Protein AF-A0A6P0DT50-F1 (afdb_monomer_lite)

Radius of gyration: 14.91 Å; chains: 1; bounding box: 45×30×37 Å

InterPro domains:
  IPR012893 HipA-like, C-terminal [PF07804] (2-38)

Sequence (128 aa):
DTLKELYGRICFNVLCGNTDDHARNHAAFWDGRMLTLTASTLATLLAGAPDYHLKEAEAATLIENQVTMIAASWPAVCAEAELSTVDRKLFAGRQFLNSYAFEGLEGQKALQDAFRAARDALIASGGA

Structure (mmCIF, N/CA/C/O backbone):
data_AF-A0A6P0DT50-F1
#
_entry.id   AF-A0A6P0DT50-F1
#
loop_
_atom_site.group_PDB
_atom_site.id
_atom_site.type_symbol
_atom_site.label_atom_id
_atom_site.label_alt_id
_atom_site.label_comp_id
_atom_site.label_asym_id
_atom_site.label_entity_id
_atom_site.label_seq_id
_atom_site.pdbx_PDB_ins_code
_atom_site.Cartn_x
_atom_site.Cartn_y
_atom_site.Cartn_z
_atom_site.occupancy
_atom_site.B_iso_or_equiv
_atom_site.auth_seq_id
_atom_site.auth_comp_id
_atom_site.auth_asym_id
_atom_site.auth_atom_id
_atom_site.pdbx_PDB_model_num
ATOM 1 N N . ASP A 1 1 ? -17.150 -15.615 -2.688 1.00 55.72 1 ASP A N 1
ATOM 2 C CA . ASP A 1 1 ? -16.325 -14.392 -2.682 1.00 55.72 1 ASP A CA 1
ATOM 3 C C . ASP A 1 1 ? -16.748 -13.511 -1.519 1.00 55.72 1 ASP A C 1
ATOM 5 O O . ASP A 1 1 ? -17.938 -13.276 -1.349 1.00 55.72 1 ASP A O 1
ATOM 9 N N . THR A 1 2 ? -15.826 -13.201 -0.603 1.00 85.00 2 THR A N 1
ATOM 10 C CA . THR A 1 2 ? -16.144 -12.788 0.790 1.00 85.00 2 THR A CA 1
ATOM 11 C C . THR A 1 2 ? -15.898 -11.294 1.049 1.00 85.00 2 THR A C 1
ATOM 13 O O . THR A 1 2 ? -15.149 -10.658 0.316 1.00 85.00 2 THR A O 1
ATOM 16 N N . LEU A 1 3 ? -16.460 -10.724 2.129 1.00 85.25 3 LEU A N 1
ATOM 17 C CA . LEU A 1 3 ? -16.185 -9.337 2.568 1.00 85.25 3 LEU A CA 1
ATOM 18 C C . LEU A 1 3 ? -14.680 -9.047 2.717 1.00 85.25 3 LEU A C 1
ATOM 20 O O . LEU A 1 3 ? -14.214 -7.974 2.351 1.00 85.25 3 LEU A O 1
ATOM 24 N N . LYS A 1 4 ? -13.899 -10.030 3.175 1.00 86.81 4 LYS A N 1
ATOM 25 C CA . LYS A 1 4 ? -12.436 -9.938 3.271 1.00 86.81 4 LYS A CA 1
ATOM 26 C C . LYS A 1 4 ? -11.761 -9.752 1.908 1.00 86.81 4 LYS A C 1
ATOM 28 O O . LYS A 1 4 ? -10.776 -9.031 1.796 1.00 86.81 4 LYS A O 1
ATOM 33 N N . GLU A 1 5 ? -12.288 -10.392 0.870 1.00 84.12 5 GLU A N 1
ATOM 34 C CA . GLU A 1 5 ? -11.793 -10.239 -0.499 1.00 84.12 5 GLU A CA 1
ATOM 35 C C . GLU A 1 5 ? -12.125 -8.851 -1.056 1.00 84.12 5 GLU A C 1
ATOM 37 O O . GLU A 1 5 ? -11.263 -8.199 -1.643 1.00 84.12 5 GLU A O 1
ATOM 42 N N . LEU A 1 6 ? -13.344 -8.361 -0.801 1.00 84.94 6 LEU A N 1
ATOM 43 C CA . LEU A 1 6 ? -13.733 -6.991 -1.133 1.00 84.94 6 LEU A CA 1
ATOM 44 C C . LEU A 1 6 ? -12.828 -5.967 -0.427 1.00 84.94 6 LEU A C 1
ATOM 46 O O . LEU A 1 6 ? -12.319 -5.060 -1.083 1.00 84.94 6 LEU A O 1
ATOM 50 N N . TYR A 1 7 ? -12.546 -6.160 0.865 1.00 88.69 7 TYR A N 1
ATOM 51 C CA . TYR A 1 7 ? -11.600 -5.335 1.623 1.00 88.69 7 TYR A CA 1
ATOM 52 C C . TYR A 1 7 ? -10.204 -5.332 0.984 1.00 88.69 7 TYR A C 1
ATOM 54 O O . TYR A 1 7 ? -9.602 -4.277 0.790 1.00 88.69 7 TYR A O 1
ATOM 62 N N . GLY A 1 8 ? -9.708 -6.508 0.582 1.00 87.38 8 GLY A N 1
ATOM 63 C CA . GLY A 1 8 ? -8.425 -6.647 -0.109 1.00 87.38 8 GLY A CA 1
ATOM 64 C C . GLY A 1 8 ? -8.363 -5.892 -1.441 1.00 87.38 8 GLY A C 1
ATOM 65 O O . GLY A 1 8 ? -7.346 -5.263 -1.738 1.00 87.38 8 GLY A O 1
ATOM 66 N N . ARG A 1 9 ? -9.455 -5.893 -2.217 1.00 86.62 9 ARG A N 1
ATOM 67 C CA . ARG A 1 9 ? -9.568 -5.144 -3.483 1.00 86.62 9 ARG A CA 1
ATOM 68 C C . ARG A 1 9 ? -9.590 -3.630 -3.252 1.00 86.62 9 ARG A C 1
ATOM 70 O O . ARG A 1 9 ? -8.934 -2.895 -3.984 1.00 86.62 9 ARG A O 1
ATOM 77 N N . ILE A 1 10 ? -10.286 -3.162 -2.214 1.00 86.69 10 ILE A N 1
ATOM 78 C CA . ILE A 1 10 ? -10.284 -1.740 -1.835 1.00 86.69 10 ILE A CA 1
ATOM 79 C C . ILE A 1 10 ? -8.882 -1.314 -1.387 1.00 86.69 10 ILE A C 1
ATOM 81 O O . ILE A 1 10 ? -8.385 -0.288 -1.846 1.00 86.69 10 ILE A O 1
ATOM 85 N N . CYS A 1 11 ? -8.209 -2.134 -0.574 1.00 89.44 11 CYS A N 1
ATOM 86 C CA . CYS A 1 11 ? -6.812 -1.919 -0.193 1.00 89.44 11 CYS A CA 1
ATOM 87 C C . CYS A 1 11 ? -5.904 -1.776 -1.418 1.00 89.44 11 CYS A C 1
ATOM 89 O O . CYS A 1 11 ? -5.156 -0.807 -1.523 1.00 89.44 11 CYS A O 1
ATOM 91 N N . PHE A 1 12 ? -6.018 -2.692 -2.381 1.00 88.44 12 PHE A N 1
ATOM 92 C CA . PHE A 1 12 ? -5.248 -2.626 -3.620 1.00 88.44 12 PHE A CA 1
ATOM 93 C C . PHE A 1 12 ? -5.504 -1.328 -4.400 1.00 88.44 12 PHE A C 1
ATOM 95 O O . PHE A 1 12 ? -4.550 -0.691 -4.838 1.00 88.44 12 PHE A O 1
ATOM 102 N N . ASN A 1 13 ? -6.762 -0.891 -4.523 1.00 85.31 13 ASN A N 1
ATOM 103 C CA . ASN A 1 13 ? -7.113 0.352 -5.219 1.00 85.31 13 ASN A CA 1
ATOM 104 C C . ASN A 1 13 ? -6.494 1.597 -4.565 1.00 85.31 13 ASN A C 1
ATOM 106 O O . ASN A 1 13 ? -5.983 2.463 -5.276 1.00 85.31 13 ASN A O 1
ATOM 110 N N . VAL A 1 14 ? -6.499 1.665 -3.227 1.00 85.88 14 VAL A N 1
ATOM 111 C CA . VAL A 1 14 ? -5.817 2.726 -2.461 1.00 85.88 14 VAL A CA 1
ATOM 112 C C . VAL A 1 14 ? -4.312 2.712 -2.761 1.00 85.88 14 VAL A C 1
ATOM 114 O O . VAL A 1 14 ? -3.713 3.751 -3.035 1.00 85.88 14 VAL A O 1
ATOM 117 N N . LEU A 1 15 ? -3.695 1.525 -2.761 1.00 88.31 15 LEU A N 1
ATOM 118 C CA . LEU A 1 15 ? -2.253 1.348 -2.963 1.00 88.31 15 LEU A CA 1
ATOM 119 C C . LEU A 1 15 ? -1.791 1.579 -4.405 1.00 88.31 15 LEU A C 1
ATOM 121 O O . LEU A 1 15 ? -0.648 1.982 -4.612 1.00 88.31 15 LEU A O 1
ATOM 125 N N . CYS A 1 16 ? -2.652 1.353 -5.394 1.00 86.06 16 CYS A N 1
ATOM 126 C CA . CYS A 1 16 ? -2.357 1.611 -6.804 1.00 86.06 16 CYS A CA 1
ATOM 127 C C . CYS A 1 16 ? -2.630 3.054 -7.214 1.00 86.06 16 CYS A C 1
ATOM 129 O O . CYS A 1 16 ? -2.563 3.349 -8.408 1.00 86.06 16 CYS A O 1
ATOM 131 N N . GLY A 1 17 ? -2.966 3.926 -6.253 1.00 71.44 17 GLY A N 1
ATOM 132 C CA . GLY A 1 17 ? -3.208 5.337 -6.509 1.00 71.44 17 GLY A CA 1
ATOM 133 C C . GLY A 1 17 ? -4.204 5.517 -7.644 1.00 71.44 17 GLY A C 1
ATOM 134 O O . GLY A 1 17 ? -3.946 6.318 -8.535 1.00 71.44 17 GLY A O 1
ATOM 135 N N . ASN A 1 18 ? -5.272 4.709 -7.681 1.00 60.62 18 ASN A N 1
ATOM 136 C CA . ASN A 1 18 ? -6.283 4.815 -8.725 1.00 60.62 18 ASN A CA 1
ATOM 137 C C . ASN A 1 18 ? -7.008 6.161 -8.564 1.00 60.62 18 ASN A C 1
ATOM 139 O O . ASN A 1 18 ? -7.993 6.275 -7.838 1.00 60.62 18 ASN A O 1
ATOM 143 N N . THR A 1 19 ? -6.436 7.194 -9.177 1.00 49.03 19 THR A N 1
ATOM 144 C CA . THR A 1 19 ? -6.821 8.602 -9.105 1.00 49.03 19 THR A CA 1
ATOM 145 C C . THR A 1 19 ? -7.710 8.959 -10.287 1.00 49.03 19 THR A C 1
ATOM 147 O O . THR A 1 19 ? -7.450 9.972 -10.930 1.00 49.03 19 THR A O 1
ATOM 150 N N . ASP A 1 20 ? -8.693 8.115 -10.629 1.00 49.75 20 ASP A N 1
ATOM 151 C CA . ASP A 1 20 ? -9.650 8.440 -11.693 1.00 49.75 20 ASP A CA 1
ATOM 152 C C . ASP A 1 20 ? -10.212 9.848 -11.426 1.00 49.75 20 ASP A C 1
ATOM 154 O O . ASP A 1 20 ? -10.750 10.146 -10.353 1.00 49.75 20 ASP A O 1
ATOM 158 N N . ASP A 1 21 ? -9.874 10.765 -12.327 1.00 37.03 21 ASP A N 1
ATOM 159 C C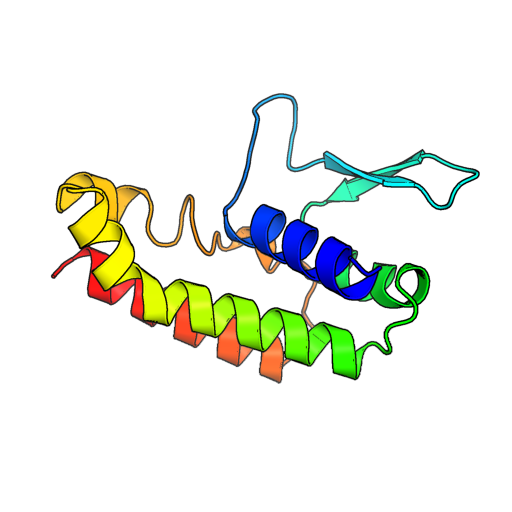A . ASP A 1 21 ? -9.589 12.151 -11.975 1.00 37.03 21 ASP A CA 1
ATOM 160 C C . ASP A 1 21 ? -10.863 12.984 -11.981 1.00 37.03 21 ASP A C 1
ATOM 162 O O . ASP A 1 21 ? -11.109 13.725 -12.924 1.00 37.03 21 ASP A O 1
ATOM 166 N N . HIS A 1 22 ? -11.663 12.906 -10.914 1.00 37.72 22 HIS A N 1
ATOM 167 C CA . HIS A 1 22 ? -12.631 13.945 -10.551 1.00 37.72 22 HIS A CA 1
ATOM 168 C C . HIS A 1 22 ? -12.619 14.179 -9.029 1.00 37.72 22 HIS A C 1
ATOM 170 O O . HIS A 1 22 ? -13.422 13.635 -8.279 1.00 37.72 22 HIS A O 1
ATOM 176 N N . ALA A 1 23 ? -11.702 15.062 -8.610 1.00 30.80 23 ALA A N 1
ATOM 177 C CA . ALA A 1 23 ? -11.490 15.599 -7.261 1.00 30.80 23 ALA A CA 1
ATOM 178 C C . ALA A 1 23 ? -10.886 14.617 -6.227 1.00 30.80 23 ALA A C 1
ATOM 180 O O . ALA A 1 23 ? -11.491 13.636 -5.816 1.00 30.80 23 ALA A O 1
ATOM 181 N N . ARG A 1 24 ? -9.659 14.942 -5.785 1.00 46.34 24 ARG A N 1
ATOM 182 C CA . ARG A 1 24 ? -8.960 14.513 -4.550 1.00 46.34 24 ARG A CA 1
ATOM 183 C C . ARG A 1 24 ? -9.462 13.220 -3.897 1.00 46.34 24 ARG A C 1
ATOM 185 O O . ARG A 1 24 ? -10.242 13.321 -2.966 1.00 46.34 24 ARG A O 1
ATOM 192 N N . ASN A 1 25 ? -8.946 12.049 -4.281 1.00 49.66 25 ASN A N 1
ATOM 193 C CA . ASN A 1 25 ? -9.009 10.813 -3.477 1.00 49.66 25 ASN A CA 1
ATOM 194 C C . ASN A 1 25 ? -10.310 10.625 -2.667 1.00 49.66 25 ASN A C 1
ATOM 196 O O . ASN A 1 25 ? -10.255 10.242 -1.502 1.00 49.66 25 ASN A O 1
ATOM 200 N N . HIS A 1 26 ? -11.474 10.933 -3.244 1.00 50.94 26 HIS A N 1
ATOM 201 C CA . HIS A 1 26 ? -12.735 10.837 -2.528 1.00 50.94 26 HIS A CA 1
ATOM 202 C C . HIS A 1 26 ? -13.231 9.397 -2.668 1.00 50.94 26 HIS A C 1
ATOM 204 O O . HIS A 1 26 ? -14.025 9.075 -3.547 1.00 50.94 26 HIS A O 1
ATOM 210 N N . ALA A 1 27 ? -12.730 8.506 -1.812 1.00 56.25 27 ALA A N 1
ATOM 211 C CA . ALA A 1 27 ? -13.385 7.226 -1.586 1.00 56.25 27 ALA A CA 1
ATOM 212 C C . ALA A 1 27 ? -14.704 7.505 -0.856 1.00 56.25 27 ALA A C 1
ATOM 214 O O . ALA A 1 27 ? -14.736 8.291 0.089 1.00 56.25 27 ALA A O 1
ATOM 215 N N . ALA A 1 28 ? -15.809 6.897 -1.270 1.00 59.56 28 ALA A N 1
ATOM 216 C CA . ALA A 1 28 ? -17.060 7.034 -0.540 1.00 59.56 28 ALA A CA 1
ATOM 217 C C . ALA A 1 28 ? -17.283 5.785 0.309 1.00 59.56 28 ALA A C 1
ATOM 219 O O . ALA A 1 28 ? -17.317 4.672 -0.217 1.00 59.56 28 ALA A O 1
ATOM 220 N N . PHE A 1 29 ? -17.421 5.970 1.620 1.00 63.06 29 PHE A N 1
ATOM 221 C CA . PHE A 1 29 ? -17.843 4.897 2.505 1.00 63.06 29 PHE A CA 1
ATOM 222 C C . PHE A 1 29 ? -19.371 4.856 2.543 1.00 63.06 29 PHE A C 1
ATOM 224 O O . PHE A 1 29 ? -20.010 5.890 2.760 1.00 63.06 29 PHE A O 1
ATOM 231 N N . TRP A 1 30 ? -19.949 3.676 2.314 1.00 60.91 30 TRP A N 1
ATOM 232 C CA . TRP A 1 30 ? -21.387 3.450 2.419 1.00 60.91 30 TRP A CA 1
ATOM 233 C C . TRP A 1 30 ? -21.662 2.295 3.380 1.00 60.91 30 TRP A C 1
ATOM 235 O O . TRP A 1 30 ? -21.357 1.143 3.088 1.00 60.91 30 TRP A O 1
ATOM 245 N N . ASP A 1 31 ? -22.282 2.618 4.512 1.00 64.38 31 ASP A N 1
ATOM 246 C CA . ASP A 1 31 ? -22.672 1.680 5.576 1.00 64.38 31 ASP A CA 1
ATOM 247 C C . ASP A 1 31 ? -24.077 1.067 5.364 1.00 64.38 31 ASP A C 1
ATOM 249 O O . ASP A 1 31 ? -24.682 0.498 6.274 1.00 64.38 31 ASP A O 1
ATOM 253 N N . GLY A 1 32 ? -24.655 1.235 4.170 1.00 65.81 32 GLY A N 1
ATOM 254 C CA . GLY A 1 32 ? -26.041 0.872 3.867 1.00 65.81 32 GLY A CA 1
ATOM 255 C C . GLY A 1 32 ? -27.087 1.937 4.233 1.00 65.81 32 GLY A C 1
ATOM 256 O O . GLY A 1 32 ? -28.258 1.753 3.904 1.00 65.81 32 GLY A O 1
ATOM 257 N N . ARG A 1 33 ? -26.709 3.064 4.860 1.00 62.16 33 ARG A N 1
ATOM 258 C CA . ARG A 1 33 ? -27.630 4.142 5.286 1.00 62.16 33 ARG A CA 1
ATOM 259 C C . ARG A 1 33 ? -27.162 5.552 4.922 1.00 62.16 33 ARG A C 1
ATOM 261 O O . ARG A 1 33 ? -27.997 6.372 4.549 1.00 62.16 33 ARG A O 1
ATOM 268 N N . MET A 1 34 ? -25.865 5.839 5.002 1.00 61.72 34 MET A N 1
ATOM 269 C CA . MET A 1 34 ? -25.270 7.129 4.652 1.00 61.72 34 MET A CA 1
ATOM 270 C C . MET A 1 34 ? -24.045 6.968 3.756 1.00 61.72 34 MET A C 1
ATOM 272 O O . MET A 1 34 ? -23.242 6.053 3.918 1.00 61.72 34 MET A O 1
ATOM 276 N N . LEU A 1 35 ? -23.905 7.906 2.818 1.00 66.12 35 LEU A N 1
ATOM 277 C CA . LEU A 1 35 ? -22.726 8.059 1.978 1.00 66.12 35 LEU A CA 1
ATOM 278 C C . LEU A 1 35 ? -21.834 9.145 2.586 1.00 66.12 35 LEU A C 1
ATOM 280 O O . LEU A 1 35 ? -22.242 10.305 2.647 1.00 66.12 35 LEU A O 1
ATOM 284 N N . THR A 1 36 ? -20.622 8.782 3.003 1.00 63.22 36 THR A N 1
ATOM 285 C CA . THR A 1 36 ? -19.632 9.748 3.499 1.00 63.22 36 THR A CA 1
ATOM 286 C C . THR A 1 36 ? -18.459 9.819 2.535 1.00 63.22 36 THR A C 1
ATOM 288 O O . THR A 1 36 ? -17.857 8.796 2.212 1.00 63.22 36 THR A O 1
ATOM 291 N N . LEU A 1 37 ? -18.118 11.028 2.080 1.00 62.88 37 LEU A N 1
ATOM 292 C CA . LEU A 1 37 ? -16.876 11.255 1.345 1.00 62.88 37 LEU A CA 1
ATOM 293 C C . LEU A 1 37 ? -15.701 11.132 2.315 1.00 62.88 37 LEU A C 1
ATOM 295 O O . LEU A 1 37 ? -15.653 11.807 3.341 1.00 62.88 37 LEU A O 1
ATOM 299 N N . THR A 1 38 ? -14.749 10.283 1.968 1.00 67.75 38 THR A N 1
ATOM 300 C CA . THR A 1 38 ? -13.561 9.982 2.760 1.00 67.75 38 THR A CA 1
ATOM 301 C C . THR A 1 38 ? -12.317 10.072 1.890 1.00 67.75 38 THR A C 1
ATOM 303 O O . THR A 1 38 ? -12.402 9.984 0.666 1.00 67.75 38 THR A O 1
ATOM 306 N N . ALA A 1 39 ? -11.159 10.279 2.507 1.00 75.62 39 ALA A N 1
ATOM 307 C CA . ALA A 1 39 ? -9.900 10.208 1.787 1.00 75.62 39 ALA A CA 1
ATOM 308 C C . ALA A 1 39 ? -9.566 8.743 1.450 1.00 75.62 39 ALA A C 1
ATOM 310 O O . ALA A 1 39 ? -9.777 7.841 2.258 1.00 75.62 39 ALA A O 1
ATOM 311 N N . SER A 1 40 ? -9.010 8.502 0.266 1.00 80.94 40 SER A N 1
ATOM 312 C CA . SER A 1 40 ? -8.482 7.199 -0.151 1.00 80.94 40 SER A CA 1
ATOM 313 C C . SER A 1 40 ? -7.113 6.958 0.501 1.00 80.94 40 SER A C 1
ATOM 315 O O . SER A 1 40 ? -6.070 7.016 -0.151 1.00 80.94 40 SER A O 1
ATOM 317 N N . THR A 1 41 ? -7.114 6.770 1.822 1.00 89.38 41 THR A N 1
ATOM 318 C CA . THR A 1 41 ? -5.919 6.480 2.625 1.00 89.38 41 THR A CA 1
ATOM 319 C C . THR A 1 41 ? -6.086 5.168 3.381 1.00 89.38 41 THR A C 1
ATOM 321 O O . THR A 1 41 ? -7.194 4.711 3.678 1.00 89.38 41 THR A O 1
ATOM 324 N N . LEU A 1 42 ? -4.961 4.550 3.730 1.00 91.44 42 LEU A N 1
ATOM 325 C CA . LEU A 1 42 ? -4.925 3.349 4.552 1.00 91.44 42 LEU A CA 1
ATOM 326 C C . LEU A 1 42 ? -5.467 3.606 5.963 1.00 91.44 42 LEU A C 1
ATOM 328 O O . LEU A 1 42 ? -6.021 2.692 6.562 1.00 91.44 42 LEU A O 1
ATOM 332 N N . ALA A 1 43 ? -5.362 4.834 6.479 1.00 91.69 43 ALA A N 1
ATOM 333 C CA . ALA A 1 43 ? -5.947 5.211 7.763 1.00 91.69 43 ALA A CA 1
ATOM 334 C C . ALA A 1 43 ? -7.478 5.125 7.739 1.00 91.69 43 ALA A C 1
ATOM 336 O O . ALA A 1 43 ? -8.082 4.497 8.608 1.00 91.69 43 ALA A O 1
ATOM 337 N N . THR A 1 44 ? -8.110 5.693 6.707 1.00 89.56 44 THR A N 1
ATOM 338 C CA . THR A 1 44 ? -9.560 5.585 6.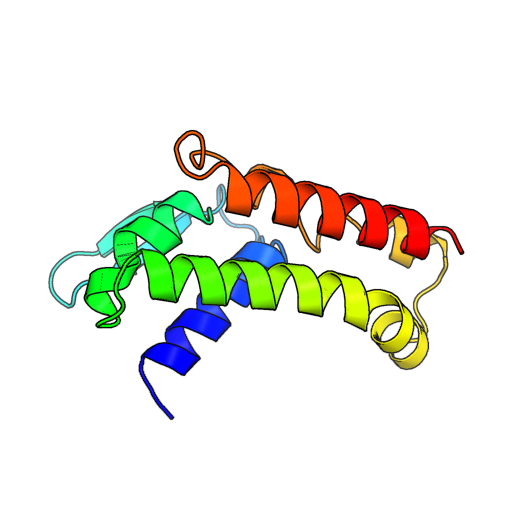506 1.00 89.56 44 THR A CA 1
ATOM 339 C C . THR A 1 44 ? -9.982 4.135 6.282 1.00 89.56 44 THR A C 1
ATOM 341 O O . THR A 1 44 ? -10.964 3.680 6.868 1.00 89.56 44 THR A O 1
ATOM 344 N N . LEU A 1 45 ? -9.226 3.383 5.481 1.00 90.69 45 LEU A N 1
ATOM 345 C CA . LEU A 1 45 ? -9.509 1.970 5.237 1.00 90.69 45 LEU A CA 1
ATOM 346 C C . LEU A 1 45 ? -9.402 1.118 6.513 1.00 90.69 45 LEU A C 1
ATOM 348 O O . LEU A 1 45 ? -10.190 0.192 6.712 1.00 90.69 45 LEU A O 1
ATOM 352 N N . LEU A 1 46 ? -8.438 1.422 7.382 1.00 93.06 46 LEU A N 1
ATOM 353 C CA . LEU A 1 46 ? -8.276 0.747 8.665 1.00 93.06 46 LEU A CA 1
ATOM 354 C C . LEU A 1 46 ? -9.439 1.073 9.612 1.00 93.06 46 LEU A C 1
ATOM 356 O O . LEU A 1 46 ? -9.975 0.167 10.246 1.00 93.06 46 LEU A O 1
ATOM 360 N N . ALA A 1 47 ? -9.888 2.331 9.646 1.00 90.94 47 ALA A N 1
ATOM 361 C CA . ALA A 1 47 ? -11.048 2.747 10.436 1.00 90.94 47 ALA A CA 1
ATOM 362 C C . ALA A 1 47 ? -12.351 2.049 9.999 1.00 90.94 47 ALA A C 1
ATOM 364 O O . ALA A 1 47 ? -13.183 1.737 10.846 1.00 90.94 47 ALA A O 1
ATOM 365 N N . GLY A 1 48 ? -12.505 1.760 8.701 1.00 89.94 48 GLY A N 1
ATOM 366 C CA . GLY A 1 48 ? -13.646 1.017 8.149 1.00 89.94 48 GLY A CA 1
ATOM 367 C C . GLY A 1 48 ? -13.546 -0.510 8.267 1.00 89.94 48 GLY A C 1
ATOM 368 O O . GLY A 1 48 ? -14.442 -1.215 7.814 1.00 89.94 48 GLY A O 1
ATOM 369 N N . ALA A 1 49 ? -12.476 -1.065 8.850 1.00 92.69 49 ALA A N 1
ATOM 370 C CA . ALA A 1 49 ? -12.314 -2.516 9.006 1.00 92.69 49 ALA A CA 1
ATOM 371 C C . ALA A 1 49 ? -13.496 -3.234 9.707 1.00 92.69 49 ALA A C 1
ATOM 373 O O . ALA A 1 49 ? -13.860 -4.329 9.253 1.00 92.69 49 ALA A O 1
ATOM 374 N N . PRO A 1 50 ? -14.142 -2.663 10.750 1.00 92.44 50 PRO A N 1
ATOM 375 C CA . PRO A 1 50 ? -15.271 -3.308 11.423 1.00 92.44 50 PRO A CA 1
ATOM 376 C C . PRO A 1 50 ? -16.460 -3.603 10.502 1.00 92.44 50 PRO A C 1
ATOM 378 O O . PRO A 1 50 ? -17.121 -4.626 10.681 1.00 92.44 50 PRO A O 1
ATOM 381 N N . ASP A 1 51 ? -16.691 -2.778 9.479 1.00 89.50 51 ASP A N 1
ATOM 382 C CA . ASP A 1 51 ? -17.785 -2.962 8.516 1.00 89.50 51 ASP A CA 1
ATOM 383 C C . ASP A 1 51 ? -17.572 -4.177 7.600 1.00 89.50 51 ASP A C 1
ATOM 385 O O . ASP A 1 51 ? -18.512 -4.727 7.029 1.00 89.50 51 ASP A O 1
ATOM 389 N N . TYR A 1 52 ? -16.328 -4.651 7.514 1.00 88.88 52 TYR A N 1
ATOM 390 C CA . TYR A 1 52 ? -15.949 -5.893 6.839 1.00 88.88 52 TYR A CA 1
ATOM 391 C C . TYR A 1 52 ? -15.805 -7.067 7.812 1.00 88.88 52 TYR A C 1
ATOM 393 O O . TYR A 1 52 ? -15.319 -8.133 7.428 1.00 88.88 52 TYR A O 1
ATOM 401 N N . HIS A 1 53 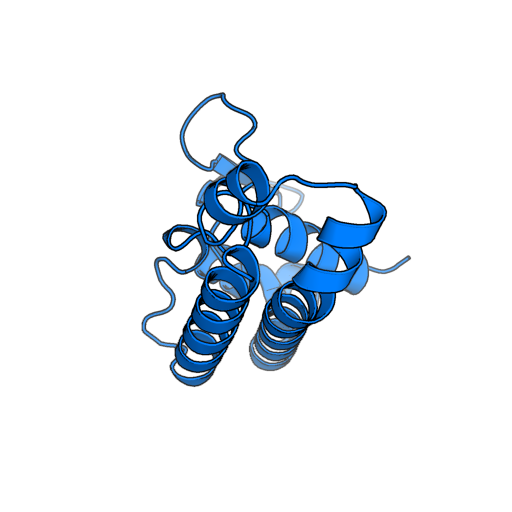? -16.230 -6.882 9.066 1.00 93.56 53 HIS A N 1
ATOM 402 C CA . HIS A 1 53 ? -16.100 -7.839 10.163 1.00 93.56 53 HIS A CA 1
ATOM 403 C C . HIS A 1 53 ? -14.643 -8.230 10.453 1.00 93.56 53 HIS A C 1
ATOM 405 O O . HIS A 1 53 ? -14.362 -9.360 10.855 1.00 93.56 53 HIS A O 1
ATOM 411 N N . LEU A 1 54 ? -13.713 -7.297 10.244 1.00 94.19 54 LEU A N 1
ATOM 412 C CA . LEU A 1 54 ? -12.298 -7.475 10.543 1.00 94.19 54 LEU A CA 1
ATOM 413 C C . LEU A 1 54 ? -11.939 -6.715 11.816 1.00 94.19 54 LEU A C 1
ATOM 415 O O . LEU A 1 54 ? -12.353 -5.571 12.015 1.00 94.19 54 LEU A O 1
ATOM 419 N N . LYS A 1 55 ? -11.114 -7.329 12.668 1.00 94.94 55 LYS A N 1
ATOM 420 C CA . LYS A 1 55 ? -10.425 -6.578 13.720 1.00 94.94 55 LYS A CA 1
ATOM 421 C C . LYS A 1 55 ? -9.342 -5.712 13.090 1.00 94.94 55 LYS A C 1
ATOM 423 O O . LYS A 1 55 ? -8.739 -6.091 12.088 1.00 94.94 55 LYS A O 1
ATOM 428 N N . GLU A 1 56 ? -9.021 -4.601 13.742 1.00 93.44 56 GLU A N 1
ATOM 429 C CA . GLU A 1 56 ? -7.969 -3.682 13.296 1.00 93.44 56 GLU A CA 1
ATOM 430 C C . GLU A 1 56 ? -6.634 -4.399 13.030 1.00 93.44 56 GLU A C 1
ATOM 432 O O . GLU A 1 56 ? -6.027 -4.197 11.986 1.00 93.44 56 GLU A O 1
ATOM 437 N N . ALA A 1 57 ? -6.218 -5.312 13.913 1.00 93.31 57 ALA A N 1
ATOM 438 C CA . ALA A 1 57 ? -4.990 -6.086 13.727 1.00 93.31 57 ALA A CA 1
ATOM 439 C C . ALA A 1 57 ? -5.030 -6.983 12.474 1.00 93.31 57 ALA A C 1
ATOM 441 O O . ALA A 1 57 ? -4.039 -7.089 11.758 1.00 93.31 57 ALA A O 1
ATOM 442 N N . GLU A 1 58 ? -6.176 -7.604 12.178 1.00 95.19 58 GLU A N 1
ATOM 443 C CA . GLU A 1 58 ? -6.338 -8.442 10.983 1.00 95.19 58 GLU A CA 1
ATOM 444 C C . GLU A 1 58 ? -6.298 -7.595 9.707 1.00 95.19 58 GLU A C 1
ATOM 446 O O . GLU A 1 58 ? -5.673 -7.983 8.719 1.00 95.19 58 GLU A O 1
ATOM 451 N N . ALA A 1 59 ? -6.934 -6.424 9.742 1.00 95.38 59 ALA A N 1
ATOM 452 C CA . ALA A 1 59 ? -6.886 -5.441 8.671 1.00 95.38 59 ALA A CA 1
ATOM 453 C C . ALA A 1 59 ? -5.465 -4.900 8.446 1.00 95.38 59 ALA A C 1
ATOM 455 O O . ALA A 1 59 ? -5.001 -4.873 7.308 1.00 95.38 59 ALA A O 1
ATOM 456 N N . ALA A 1 60 ? -4.738 -4.553 9.510 1.00 94.81 60 ALA A N 1
ATOM 457 C CA . ALA A 1 60 ? -3.354 -4.096 9.428 1.00 94.81 60 ALA A CA 1
ATOM 458 C C . ALA A 1 60 ? -2.442 -5.159 8.795 1.00 94.81 60 ALA A C 1
ATOM 460 O O . ALA A 1 60 ? -1.699 -4.845 7.868 1.00 94.81 60 ALA A O 1
ATOM 461 N N . THR A 1 61 ? -2.563 -6.427 9.205 1.00 95.56 61 THR A N 1
ATOM 462 C CA . THR A 1 61 ? -1.827 -7.539 8.580 1.00 95.56 61 THR A CA 1
ATOM 463 C C . THR A 1 61 ? -2.190 -7.717 7.103 1.00 95.56 61 THR A C 1
ATOM 465 O O . THR A 1 61 ? -1.318 -7.990 6.281 1.00 95.56 61 THR A O 1
ATOM 468 N N . LEU A 1 62 ? -3.464 -7.556 6.724 1.00 96.00 62 LEU A N 1
ATOM 469 C CA . LEU A 1 62 ? -3.875 -7.611 5.315 1.00 96.00 62 LEU A CA 1
ATOM 470 C C . LEU A 1 62 ? -3.240 -6.491 4.487 1.00 96.00 62 LEU A C 1
ATOM 472 O O . LEU A 1 62 ? -2.760 -6.753 3.384 1.00 96.00 62 LEU A O 1
ATOM 476 N N . ILE A 1 63 ? -3.212 -5.270 5.023 1.00 95.88 63 ILE A N 1
ATOM 477 C CA . ILE A 1 63 ? -2.581 -4.123 4.368 1.00 95.88 63 ILE A CA 1
ATOM 478 C C . ILE A 1 63 ? -1.070 -4.356 4.235 1.00 95.88 63 ILE A C 1
ATOM 480 O O . ILE A 1 63 ? -0.528 -4.189 3.146 1.00 95.88 63 ILE A O 1
ATOM 484 N N . GLU A 1 64 ? -0.394 -4.790 5.300 1.00 95.88 64 GLU A N 1
ATOM 485 C CA . GLU A 1 64 ? 1.044 -5.093 5.288 1.00 95.88 64 GLU A CA 1
ATOM 486 C C . GLU A 1 64 ? 1.398 -6.139 4.221 1.00 95.88 64 GLU A C 1
ATOM 488 O O . GLU A 1 64 ? 2.326 -5.944 3.427 1.00 95.88 64 GLU A O 1
ATOM 493 N N . ASN A 1 65 ? 0.610 -7.215 4.148 1.00 96.38 65 ASN A N 1
ATOM 494 C CA . ASN A 1 65 ? 0.777 -8.257 3.141 1.00 96.38 65 ASN A CA 1
ATOM 495 C C . ASN A 1 65 ? 0.605 -7.706 1.720 1.00 96.38 65 ASN A C 1
ATOM 497 O O . ASN A 1 65 ? 1.427 -8.005 0.857 1.00 96.38 65 ASN A O 1
ATOM 501 N N . GLN A 1 66 ? -0.422 -6.886 1.472 1.00 95.25 66 GLN A N 1
ATOM 502 C CA . GLN A 1 66 ? -0.654 -6.274 0.159 1.00 95.25 66 GLN A CA 1
ATOM 503 C C . GLN A 1 66 ? 0.493 -5.349 -0.250 1.00 95.25 66 GLN A C 1
ATOM 505 O O . GLN A 1 66 ? 0.990 -5.431 -1.370 1.00 95.25 66 GLN A O 1
ATOM 510 N N . VAL A 1 67 ? 0.954 -4.495 0.662 1.00 95.38 67 VAL A N 1
ATOM 511 C CA . VAL A 1 67 ? 2.048 -3.555 0.398 1.00 95.38 67 VAL A CA 1
ATOM 512 C C . VAL A 1 67 ? 3.345 -4.296 0.065 1.00 95.38 67 VAL A C 1
ATOM 514 O O . VAL A 1 67 ? 4.002 -3.988 -0.932 1.00 95.38 67 VAL A O 1
ATOM 517 N N . THR A 1 68 ? 3.669 -5.326 0.847 1.00 95.38 68 THR A N 1
ATOM 518 C CA . THR A 1 68 ? 4.839 -6.184 0.614 1.00 95.38 68 THR A CA 1
ATOM 519 C C . THR A 1 68 ? 4.724 -6.936 -0.710 1.00 95.38 68 THR A C 1
ATOM 521 O O . THR A 1 68 ? 5.682 -6.992 -1.481 1.00 95.38 68 THR A O 1
ATOM 524 N N . MET A 1 69 ? 3.543 -7.483 -1.010 1.00 96.44 69 MET A N 1
ATOM 525 C CA . MET A 1 69 ? 3.293 -8.248 -2.230 1.00 96.44 69 MET A CA 1
ATOM 526 C C . MET A 1 69 ? 3.382 -7.382 -3.489 1.00 96.44 69 MET A C 1
ATOM 528 O O . MET A 1 69 ? 3.983 -7.821 -4.469 1.00 96.44 69 MET A O 1
ATOM 532 N N . ILE A 1 70 ? 2.844 -6.157 -3.467 1.00 94.69 70 ILE A N 1
ATOM 533 C CA . ILE A 1 70 ? 2.958 -5.207 -4.584 1.00 94.69 70 ILE A CA 1
ATOM 534 C C . ILE A 1 70 ? 4.433 -4.915 -4.876 1.00 94.69 70 ILE A C 1
ATOM 536 O O . ILE A 1 70 ? 4.861 -5.029 -6.023 1.00 94.69 70 ILE A O 1
ATOM 540 N N . ALA A 1 71 ? 5.227 -4.603 -3.846 1.00 95.38 71 ALA A N 1
ATOM 541 C CA . ALA A 1 71 ? 6.657 -4.343 -4.009 1.00 95.38 71 ALA A CA 1
ATOM 542 C C . ALA A 1 71 ? 7.430 -5.562 -4.532 1.00 95.38 71 ALA A C 1
ATOM 544 O O . ALA A 1 71 ? 8.229 -5.429 -5.457 1.00 95.38 71 ALA A O 1
ATOM 545 N N . ALA A 1 72 ? 7.167 -6.751 -3.985 1.00 95.50 72 ALA A N 1
ATOM 546 C CA . ALA A 1 72 ? 7.836 -7.983 -4.398 1.00 95.50 72 ALA A CA 1
ATOM 547 C C . ALA A 1 72 ? 7.476 -8.410 -5.832 1.00 95.50 72 ALA A C 1
ATOM 549 O O . ALA A 1 72 ? 8.325 -8.934 -6.551 1.00 95.50 72 ALA A O 1
ATOM 550 N N . SER A 1 73 ? 6.231 -8.177 -6.256 1.00 94.81 73 SER A N 1
ATOM 551 C CA . SER A 1 73 ? 5.738 -8.576 -7.584 1.00 94.81 73 SER A CA 1
ATOM 552 C C . SER A 1 73 ? 6.122 -7.586 -8.683 1.00 94.81 73 SER A C 1
ATOM 554 O O . SER A 1 73 ? 6.110 -7.941 -9.862 1.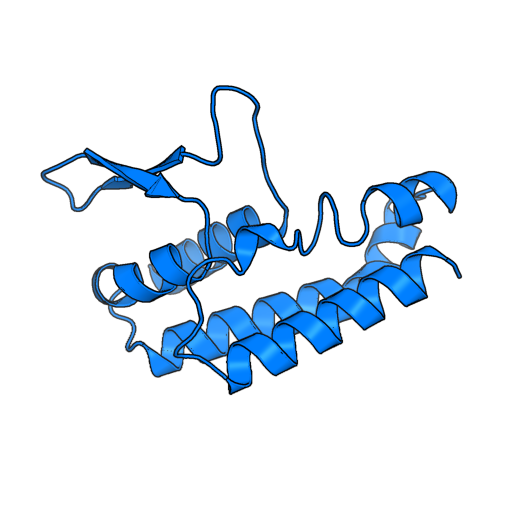00 94.81 73 SER A O 1
ATOM 556 N N . TRP A 1 74 ? 6.479 -6.352 -8.312 1.00 94.81 74 TRP A N 1
ATOM 557 C CA . TRP A 1 74 ? 6.729 -5.252 -9.240 1.00 94.81 74 TRP A CA 1
ATOM 558 C C . TRP A 1 74 ? 7.688 -5.594 -10.394 1.00 94.81 74 TRP A C 1
ATOM 560 O O . TRP A 1 74 ? 7.308 -5.350 -11.541 1.00 94.81 74 TRP A O 1
ATOM 570 N N . PRO A 1 75 ? 8.870 -6.213 -10.175 1.00 93.50 75 PRO A N 1
ATOM 571 C CA . PRO A 1 75 ? 9.791 -6.508 -11.275 1.00 93.50 75 PRO A CA 1
ATOM 572 C C . PRO A 1 75 ? 9.206 -7.485 -12.301 1.00 93.50 75 PRO A C 1
ATOM 574 O O . PRO A 1 75 ? 9.366 -7.281 -13.504 1.00 93.50 75 PRO A O 1
ATOM 577 N N . ALA A 1 76 ? 8.508 -8.524 -11.831 1.00 94.56 76 ALA A N 1
ATOM 578 C CA . ALA A 1 76 ? 7.906 -9.540 -12.689 1.00 94.56 76 ALA A CA 1
ATOM 579 C C . ALA A 1 76 ? 6.749 -8.961 -13.513 1.00 94.56 76 ALA A C 1
ATOM 581 O O . ALA A 1 76 ? 6.721 -9.138 -14.727 1.00 94.56 76 ALA A O 1
ATOM 582 N N . VAL A 1 77 ? 5.862 -8.187 -12.877 1.00 93.81 77 VAL A N 1
ATOM 583 C CA . VAL A 1 77 ? 4.738 -7.520 -13.555 1.00 93.81 77 VAL A CA 1
ATOM 584 C C . VAL A 1 77 ? 5.237 -6.509 -14.588 1.00 93.81 77 VAL A C 1
ATOM 586 O O . VAL A 1 77 ? 4.722 -6.458 -15.699 1.00 93.81 77 VAL A O 1
ATOM 589 N N . CYS A 1 78 ? 6.276 -5.731 -14.267 1.00 94.25 78 CYS A N 1
ATOM 590 C CA . CYS A 1 78 ? 6.865 -4.791 -15.222 1.00 94.25 78 CYS A CA 1
ATOM 591 C C . CYS A 1 78 ? 7.510 -5.485 -16.426 1.00 94.25 78 CYS A C 1
ATOM 593 O O . CYS A 1 78 ? 7.539 -4.910 -17.513 1.00 94.25 78 CYS A O 1
ATOM 595 N N . ALA A 1 79 ? 8.084 -6.674 -16.228 1.00 93.25 79 ALA A N 1
ATOM 596 C CA . ALA A 1 79 ? 8.650 -7.470 -17.310 1.00 93.25 79 ALA A CA 1
ATOM 597 C C . ALA A 1 79 ? 7.548 -8.060 -18.200 1.00 93.25 79 ALA A C 1
ATOM 599 O O . ALA A 1 79 ? 7.641 -7.946 -19.416 1.00 93.25 79 ALA A O 1
ATOM 600 N N . GLU A 1 80 ? 6.498 -8.624 -17.599 1.00 95.75 80 GLU A N 1
ATOM 601 C CA . GLU A 1 80 ? 5.338 -9.169 -18.313 1.00 95.75 80 GLU A CA 1
ATOM 602 C C . GLU A 1 80 ? 4.594 -8.094 -19.117 1.00 95.75 80 GLU A C 1
ATOM 604 O O . GLU A 1 80 ? 4.204 -8.329 -20.255 1.00 95.75 80 GLU A O 1
ATOM 609 N N . ALA A 1 81 ? 4.451 -6.893 -18.553 1.00 93.44 81 ALA A N 1
ATOM 610 C CA . ALA A 1 81 ? 3.810 -5.756 -19.209 1.00 93.44 81 ALA A CA 1
ATOM 611 C C . ALA A 1 81 ? 4.735 -4.985 -20.172 1.00 93.44 81 ALA A C 1
ATOM 613 O O . ALA A 1 81 ? 4.339 -3.935 -20.673 1.00 93.44 81 ALA A O 1
ATOM 614 N N . GLU A 1 82 ? 5.969 -5.456 -20.390 1.00 95.19 82 GLU A N 1
ATOM 615 C CA . GLU A 1 82 ? 6.971 -4.817 -21.257 1.00 95.19 82 GLU A CA 1
ATOM 616 C C . GLU A 1 82 ? 7.213 -3.325 -20.938 1.00 95.19 82 GLU A C 1
ATOM 618 O O . GLU A 1 82 ? 7.516 -2.513 -21.814 1.00 95.19 82 GLU A O 1
ATOM 623 N N . LEU A 1 83 ? 7.114 -2.941 -19.657 1.00 93.06 83 LEU A N 1
ATOM 624 C CA . LEU A 1 83 ? 7.298 -1.550 -19.244 1.00 93.06 83 LEU A CA 1
ATOM 625 C C . LEU A 1 83 ? 8.740 -1.094 -19.451 1.00 93.06 83 LEU A C 1
ATOM 627 O O . LEU A 1 83 ? 9.686 -1.744 -18.984 1.00 93.06 83 LEU A O 1
ATOM 631 N N . SER A 1 84 ? 8.899 0.083 -20.061 1.00 93.31 84 SER A N 1
ATOM 632 C CA . SER A 1 84 ? 10.199 0.731 -20.212 1.00 93.31 84 SER A CA 1
ATOM 633 C C . SER A 1 84 ? 10.780 1.142 -18.855 1.00 93.31 84 SER A C 1
ATOM 635 O O . 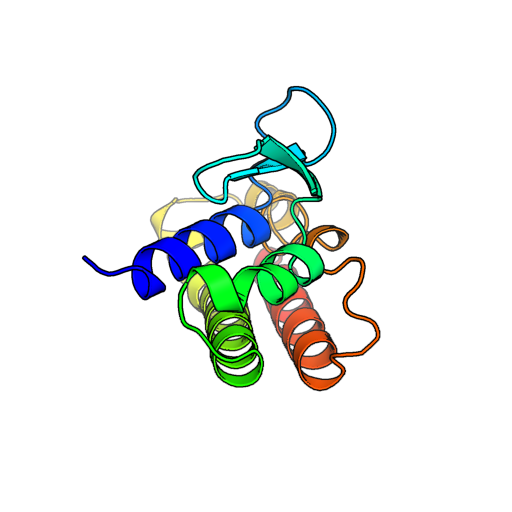SER A 1 84 ? 10.059 1.352 -17.879 1.00 93.31 84 SER A O 1
ATOM 637 N N . THR A 1 85 ? 12.098 1.331 -18.773 1.00 91.62 85 THR A N 1
ATOM 638 C CA . THR A 1 85 ? 12.746 1.842 -17.549 1.00 91.62 85 THR A CA 1
ATOM 639 C C . THR A 1 85 ? 12.268 3.245 -17.166 1.00 91.62 85 THR A C 1
ATOM 641 O O . THR A 1 85 ? 12.320 3.618 -15.995 1.00 91.62 85 THR A O 1
ATOM 644 N N . VAL A 1 86 ? 11.780 4.028 -18.133 1.00 91.81 86 VAL A N 1
ATOM 645 C CA . VAL A 1 86 ? 11.172 5.340 -17.883 1.00 91.81 86 VAL A CA 1
ATOM 646 C C . VAL A 1 86 ? 9.811 5.170 -17.210 1.00 91.81 86 VAL A C 1
ATOM 648 O O . VAL A 1 86 ? 9.581 5.779 -16.166 1.00 91.81 86 VAL A O 1
ATOM 651 N N . ASP A 1 87 ? 8.952 4.300 -17.744 1.00 91.44 87 ASP A N 1
ATOM 652 C CA . ASP A 1 87 ? 7.611 4.058 -17.196 1.00 91.44 87 ASP A CA 1
ATOM 653 C C . ASP A 1 87 ? 7.679 3.409 -15.815 1.00 91.44 87 ASP A C 1
ATOM 655 O O . ASP A 1 87 ? 6.972 3.820 -14.897 1.00 91.44 87 ASP A O 1
ATOM 659 N N . ARG A 1 88 ? 8.607 2.464 -15.616 1.00 92.31 88 ARG A N 1
ATOM 660 C CA . ARG A 1 88 ? 8.864 1.852 -14.305 1.00 92.31 88 ARG A CA 1
ATOM 661 C C . ARG A 1 88 ? 9.184 2.906 -13.248 1.00 92.31 88 ARG A C 1
ATOM 663 O O . ARG A 1 88 ? 8.578 2.898 -12.180 1.00 92.31 88 ARG A O 1
ATOM 670 N N . LYS A 1 89 ? 10.090 3.845 -13.548 1.00 89.62 89 LYS A N 1
ATOM 671 C CA . LYS A 1 89 ? 10.427 4.965 -12.648 1.00 89.62 89 LYS A CA 1
ATOM 672 C C . LYS A 1 89 ? 9.264 5.928 -12.449 1.00 89.62 89 LYS A C 1
ATOM 674 O O . LYS A 1 89 ? 9.125 6.492 -11.367 1.00 89.62 89 LYS A O 1
ATOM 679 N N . LEU A 1 90 ? 8.467 6.156 -13.491 1.00 89.25 90 LEU A N 1
ATOM 680 C CA . LEU A 1 90 ? 7.320 7.051 -13.428 1.00 89.25 90 LEU A CA 1
ATOM 681 C C . LEU A 1 90 ? 6.219 6.482 -12.531 1.00 89.25 90 LEU A C 1
ATOM 683 O O . LEU A 1 90 ? 5.654 7.220 -11.731 1.00 89.25 90 LEU A O 1
ATOM 687 N N . PHE A 1 91 ? 5.919 5.191 -12.643 1.00 91.31 91 PHE A N 1
ATOM 688 C CA . PHE A 1 91 ? 4.866 4.548 -11.865 1.00 91.31 91 PHE A CA 1
ATOM 689 C C . PHE A 1 91 ? 5.298 4.235 -10.433 1.00 91.31 91 PHE A C 1
ATOM 691 O O . PHE A 1 91 ? 4.482 4.344 -9.511 1.00 91.31 91 PHE A O 1
ATOM 698 N N . ALA A 1 92 ? 6.570 3.897 -10.226 1.00 92.44 92 ALA A N 1
ATOM 699 C CA . ALA A 1 92 ? 7.082 3.496 -8.929 1.00 92.44 92 ALA A CA 1
ATOM 700 C C . ALA A 1 92 ? 7.012 4.613 -7.874 1.00 92.44 92 ALA A C 1
ATOM 702 O O . ALA A 1 92 ? 7.588 5.689 -8.030 1.00 92.44 92 ALA A O 1
ATOM 703 N N . GLY A 1 93 ? 6.293 4.365 -6.776 1.00 88.44 93 GLY A N 1
ATOM 704 C CA . GLY A 1 93 ? 6.126 5.317 -5.675 1.00 88.44 93 GLY A CA 1
ATOM 705 C C . GLY A 1 93 ? 5.243 6.528 -5.998 1.00 88.44 93 GLY A C 1
ATOM 706 O O . GLY A 1 93 ? 5.113 7.409 -5.138 1.00 88.44 93 GLY A O 1
ATOM 707 N N . ARG A 1 94 ? 4.667 6.584 -7.212 1.00 87.81 94 ARG A N 1
ATOM 708 C CA . ARG A 1 94 ? 3.707 7.605 -7.666 1.00 87.81 94 ARG A CA 1
ATOM 709 C C . ARG A 1 94 ? 2.341 7.000 -7.950 1.00 87.81 94 ARG A C 1
ATOM 711 O O . ARG A 1 94 ? 1.386 7.370 -7.283 1.00 87.81 94 ARG A O 1
ATOM 718 N N . GLN A 1 95 ? 2.254 6.092 -8.919 1.00 87.31 95 GLN A N 1
ATOM 719 C CA . GLN A 1 95 ? 1.025 5.354 -9.191 1.00 87.31 95 GLN A CA 1
ATOM 720 C C . GLN A 1 95 ? 0.894 4.247 -8.146 1.00 87.31 95 GLN A C 1
ATOM 722 O O . GLN A 1 95 ? -0.029 4.245 -7.345 1.00 87.31 95 GLN A O 1
ATOM 727 N N . PHE A 1 96 ? 1.895 3.372 -8.064 1.00 91.12 96 PHE A N 1
ATOM 728 C CA . PHE A 1 96 ? 1.926 2.285 -7.092 1.00 91.12 96 PHE A CA 1
ATOM 729 C C . PHE A 1 96 ? 2.676 2.705 -5.832 1.00 91.12 96 PHE A C 1
ATOM 731 O O . PHE A 1 96 ? 3.762 3.281 -5.909 1.00 91.12 96 PHE A O 1
ATOM 738 N N . LEU A 1 97 ? 2.102 2.394 -4.671 1.00 92.31 97 LEU A N 1
ATOM 739 C CA . LEU A 1 97 ? 2.599 2.784 -3.350 1.00 92.31 97 LEU A CA 1
ATOM 740 C C . LEU A 1 97 ? 2.833 4.302 -3.244 1.00 92.31 97 LEU A C 1
ATOM 742 O O . LEU A 1 97 ? 3.888 4.772 -2.803 1.00 92.31 97 LEU A O 1
ATOM 746 N N . ASN A 1 98 ? 1.833 5.080 -3.668 1.00 90.62 98 ASN A N 1
ATOM 747 C CA . ASN A 1 98 ? 1.826 6.533 -3.513 1.00 90.62 98 ASN A CA 1
ATOM 748 C C . ASN A 1 98 ? 1.940 6.919 -2.028 1.00 90.62 98 ASN A C 1
ATOM 750 O O . ASN A 1 98 ? 1.225 6.377 -1.188 1.00 90.62 98 ASN A O 1
ATOM 754 N N . SER A 1 99 ? 2.791 7.893 -1.691 1.00 90.12 99 SER A N 1
ATOM 755 C CA . SER A 1 99 ? 2.979 8.333 -0.299 1.00 90.12 99 SER A CA 1
ATOM 756 C C . SER A 1 99 ? 1.710 8.888 0.355 1.00 90.12 99 SER A C 1
ATOM 758 O O . SER A 1 99 ? 1.576 8.800 1.571 1.00 90.12 99 SER A O 1
ATOM 760 N N . TYR A 1 100 ? 0.777 9.435 -0.429 1.00 87.75 100 TYR A N 1
ATOM 761 C CA . TYR A 1 100 ? -0.507 9.929 0.064 1.00 87.75 100 TYR A CA 1
ATOM 762 C C . TYR A 1 100 ? -1.381 8.815 0.649 1.00 87.75 100 TYR A C 1
ATOM 764 O O . TYR A 1 100 ? -2.073 9.045 1.635 1.00 87.75 100 TYR A O 1
ATOM 772 N N . ALA A 1 101 ? -1.302 7.590 0.112 1.00 87.62 101 ALA A N 1
ATOM 773 C CA . ALA A 1 101 ? -2.046 6.448 0.648 1.00 87.62 101 ALA A CA 1
ATOM 774 C C . ALA A 1 101 ? -1.737 6.202 2.136 1.00 87.62 101 ALA A C 1
ATOM 776 O O . ALA A 1 101 ? -2.533 5.592 2.842 1.00 87.62 101 ALA A O 1
ATOM 777 N N . PHE A 1 102 ? -0.592 6.688 2.618 1.00 87.62 102 PHE A N 1
ATOM 778 C CA . PHE A 1 102 ? -0.123 6.506 3.982 1.00 87.62 102 PHE A CA 1
ATOM 779 C C . PHE A 1 102 ? -0.521 7.638 4.957 1.00 87.62 102 PHE A C 1
ATOM 781 O O . PHE A 1 102 ? -0.229 7.551 6.149 1.00 87.62 102 PHE A O 1
ATOM 788 N N . GLU A 1 103 ? -1.172 8.709 4.492 1.00 88.56 103 GLU A N 1
ATOM 789 C CA . GLU A 1 103 ? -1.579 9.829 5.355 1.00 88.56 103 GLU A CA 1
ATOM 790 C C . GLU A 1 103 ? -2.540 9.368 6.477 1.00 88.56 103 GLU A C 1
ATOM 792 O O . GLU A 1 103 ? -3.485 8.616 6.223 1.00 88.56 103 GLU A O 1
ATOM 797 N N . GLY A 1 104 ? -2.309 9.825 7.718 1.00 87.94 104 GLY A N 1
ATOM 798 C CA . GLY A 1 104 ? -3.182 9.567 8.873 1.00 87.94 104 GLY A CA 1
ATOM 799 C C . GLY A 1 104 ? -2.891 8.280 9.659 1.00 87.94 104 GLY A C 1
ATOM 800 O O . GLY A 1 104 ? -3.705 7.862 10.482 1.00 87.94 104 GLY A O 1
ATOM 801 N N . LEU A 1 105 ? -1.768 7.602 9.391 1.00 87.81 105 LEU A N 1
ATOM 802 C CA . LEU A 1 105 ? -1.373 6.356 10.065 1.00 87.81 105 LEU A CA 1
ATOM 803 C C . LEU A 1 105 ? -0.410 6.562 11.250 1.00 87.81 105 LEU A C 1
ATOM 805 O O . LEU A 1 105 ? 0.357 5.656 11.582 1.00 87.81 105 LEU A O 1
ATOM 809 N N . GLU A 1 106 ? -0.400 7.725 11.907 1.00 84.19 106 GLU A N 1
ATOM 810 C CA . GLU A 1 106 ? 0.582 8.088 12.949 1.00 84.19 106 GLU A CA 1
ATOM 811 C C . GLU A 1 106 ? 0.626 7.107 14.137 1.00 84.19 106 GLU A C 1
ATOM 813 O O . GLU A 1 106 ? 1.672 6.949 14.765 1.00 84.19 106 GLU A O 1
ATOM 818 N N . GLY A 1 107 ? -0.474 6.399 14.416 1.00 86.06 107 GLY A N 1
ATOM 819 C CA . GLY A 1 107 ? -0.557 5.380 15.471 1.00 86.06 107 GLY A CA 1
ATOM 820 C C . GLY A 1 107 ? -0.057 3.979 15.087 1.00 86.06 107 GLY A C 1
ATOM 821 O O . GLY A 1 107 ? 0.075 3.128 15.960 1.00 86.06 107 GLY A O 1
ATOM 822 N N . GLN A 1 108 ? 0.239 3.717 13.809 1.00 90.38 108 GLN A N 1
ATOM 823 C CA . GLN A 1 108 ? 0.495 2.367 13.282 1.00 90.38 108 GLN A CA 1
ATOM 824 C C . GLN A 1 108 ? 1.960 2.161 12.879 1.00 90.38 108 GLN A C 1
ATOM 826 O O . GLN A 1 108 ? 2.259 1.910 11.712 1.00 90.38 108 GLN A O 1
ATOM 831 N N . LYS A 1 109 ? 2.894 2.265 13.840 1.00 91.69 109 LYS A N 1
ATOM 832 C CA . LYS A 1 109 ? 4.352 2.254 13.578 1.00 91.69 109 LYS A CA 1
ATOM 833 C C . LYS A 1 109 ? 4.813 1.115 12.657 1.00 91.69 109 LYS A C 1
ATOM 835 O O . LYS A 1 109 ? 5.499 1.376 11.674 1.00 91.69 109 LYS A O 1
ATOM 840 N N . ALA A 1 110 ? 4.422 -0.123 12.962 1.00 91.44 110 ALA A N 1
ATOM 841 C CA . ALA A 1 110 ? 4.828 -1.294 12.183 1.00 91.44 110 ALA A CA 1
ATOM 842 C C . ALA A 1 110 ? 4.365 -1.201 10.720 1.00 91.44 110 ALA A C 1
ATOM 844 O O . ALA A 1 110 ? 5.147 -1.447 9.804 1.00 91.44 110 ALA A O 1
ATOM 845 N N . LEU A 1 111 ? 3.128 -0.747 10.501 1.00 92.50 111 LEU A N 1
ATOM 846 C CA . LEU A 1 111 ? 2.580 -0.550 9.164 1.00 92.50 111 LEU A CA 1
ATOM 847 C C . LEU A 1 111 ? 3.313 0.568 8.408 1.00 92.50 111 LEU A C 1
ATOM 849 O O . LEU A 1 111 ? 3.525 0.450 7.202 1.00 92.50 111 LEU A O 1
ATOM 853 N N . GLN A 1 112 ? 3.749 1.626 9.107 1.00 93.00 112 GLN A N 1
ATOM 854 C CA . GLN A 1 112 ? 4.570 2.676 8.491 1.00 93.00 112 GLN A CA 1
ATOM 855 C C . GLN A 1 112 ? 5.925 2.157 8.041 1.00 93.00 112 GLN A C 1
ATOM 857 O O . GLN A 1 112 ? 6.367 2.469 6.935 1.00 93.00 112 GLN A O 1
ATOM 862 N N . ASP A 1 113 ? 6.577 1.379 8.897 1.00 94.38 113 ASP A N 1
ATOM 863 C CA . ASP A 1 113 ? 7.901 0.844 8.620 1.00 94.38 113 ASP A CA 1
ATOM 864 C C . ASP A 1 113 ? 7.831 -0.147 7.439 1.00 94.38 113 ASP A C 1
ATOM 866 O O . ASP A 1 113 ? 8.623 -0.036 6.500 1.00 94.38 113 ASP A O 1
ATOM 870 N N . ALA A 1 114 ? 6.816 -1.022 7.406 1.00 94.75 114 ALA A N 1
ATOM 871 C CA . ALA A 1 114 ? 6.568 -1.932 6.286 1.00 94.75 114 ALA A CA 1
ATOM 872 C C . ALA A 1 114 ? 6.286 -1.187 4.971 1.00 94.75 114 ALA A C 1
ATOM 874 O O . ALA A 1 114 ? 6.860 -1.518 3.931 1.00 94.75 114 ALA A O 1
ATOM 875 N N . PHE A 1 115 ? 5.450 -0.143 5.006 1.00 94.56 115 PHE A N 1
ATOM 876 C CA . PHE A 1 115 ? 5.140 0.638 3.810 1.00 94.56 115 PHE A CA 1
ATOM 877 C C . PHE A 1 115 ? 6.356 1.365 3.248 1.00 94.56 115 PHE A C 1
ATOM 879 O O . PHE A 1 115 ? 6.590 1.327 2.039 1.00 94.56 115 PHE A O 1
ATOM 886 N N . ARG A 1 116 ? 7.153 2.000 4.113 1.00 95.12 116 ARG A N 1
ATOM 887 C CA . ARG A 1 116 ? 8.391 2.670 3.700 1.00 95.12 116 ARG A CA 1
ATOM 888 C C . ARG A 1 116 ? 9.356 1.677 3.062 1.00 95.12 116 ARG A C 1
ATOM 890 O O . ARG A 1 116 ? 9.809 1.923 1.950 1.00 95.12 116 ARG A O 1
ATOM 897 N N . ALA A 1 117 ? 9.582 0.531 3.706 1.00 96.31 117 ALA A N 1
ATOM 898 C CA . ALA A 1 117 ? 10.464 -0.507 3.182 1.00 96.31 117 ALA A CA 1
ATOM 899 C C . ALA A 1 117 ? 10.006 -1.024 1.805 1.00 96.31 117 ALA A C 1
ATOM 901 O O . ALA A 1 117 ? 10.806 -1.105 0.873 1.00 96.31 117 ALA A O 1
ATOM 902 N N . ALA A 1 118 ? 8.713 -1.322 1.651 1.00 96.44 118 ALA A N 1
ATOM 903 C CA . ALA A 1 118 ? 8.144 -1.789 0.389 1.00 96.44 118 ALA A CA 1
ATOM 904 C C . ALA A 1 118 ? 8.234 -0.728 -0.717 1.00 96.44 118 ALA A C 1
ATOM 906 O O . ALA A 1 118 ? 8.616 -1.034 -1.847 1.00 96.44 118 ALA A O 1
ATOM 907 N N . ARG A 1 119 ? 7.928 0.533 -0.397 1.00 94.81 119 ARG A N 1
ATOM 908 C CA . ARG A 1 119 ? 8.022 1.647 -1.344 1.00 94.81 119 ARG A CA 1
ATOM 909 C C . ARG A 1 119 ? 9.460 1.885 -1.796 1.00 94.81 119 ARG A C 1
ATOM 911 O O . ARG A 1 119 ? 9.686 2.058 -2.991 1.00 94.81 119 ARG A O 1
ATOM 918 N N . ASP A 1 120 ? 10.419 1.860 -0.877 1.00 95.69 120 ASP A N 1
ATOM 919 C CA . ASP A 1 120 ? 11.836 2.040 -1.200 1.00 95.69 120 ASP A CA 1
ATOM 920 C C . ASP A 1 120 ? 12.348 0.898 -2.092 1.00 95.69 120 ASP A C 1
ATOM 922 O O . ASP A 1 120 ? 13.020 1.154 -3.093 1.00 95.69 120 ASP A O 1
ATOM 926 N N . ALA A 1 121 ? 11.958 -0.350 -1.807 1.00 94.88 121 ALA A N 1
ATOM 927 C CA . ALA A 1 121 ? 12.270 -1.503 -2.654 1.00 94.88 121 ALA A CA 1
ATOM 928 C C . ALA A 1 121 ? 11.649 -1.386 -4.061 1.00 94.88 121 ALA A C 1
ATOM 930 O O . ALA A 1 121 ? 12.311 -1.640 -5.074 1.00 94.88 121 ALA A O 1
ATOM 931 N N . LEU A 1 122 ? 10.388 -0.952 -4.144 1.00 94.00 122 LEU A N 1
ATOM 932 C CA . LEU A 1 122 ? 9.677 -0.750 -5.406 1.00 94.00 122 LEU A CA 1
ATOM 933 C C . LEU A 1 122 ? 10.318 0.376 -6.246 1.00 94.00 122 LEU A C 1
ATOM 935 O O . LEU A 1 122 ? 10.515 0.216 -7.448 1.00 94.00 122 LEU A O 1
ATOM 939 N N . ILE A 1 123 ? 10.735 1.483 -5.623 1.00 93.38 123 ILE A N 1
ATOM 940 C CA . ILE A 1 123 ? 11.451 2.576 -6.306 1.00 93.38 123 ILE A CA 1
ATOM 941 C C . ILE A 1 123 ? 12.842 2.131 -6.772 1.00 93.38 123 ILE A C 1
ATOM 943 O O . ILE A 1 123 ? 13.225 2.418 -7.908 1.00 93.38 123 ILE A O 1
ATOM 947 N N . ALA A 1 124 ? 13.592 1.417 -5.928 1.00 91.88 124 ALA A N 1
ATOM 948 C CA . ALA A 1 124 ? 14.926 0.930 -6.272 1.00 91.88 124 ALA A CA 1
ATOM 949 C C . ALA A 1 124 ? 14.890 -0.037 -7.467 1.00 91.88 124 ALA A C 1
ATOM 951 O O . ALA A 1 124 ? 15.717 0.065 -8.373 1.00 91.88 124 ALA A O 1
ATOM 952 N N . SER A 1 125 ? 13.897 -0.929 -7.504 1.00 85.06 125 SER A N 1
ATOM 953 C CA . SER A 1 125 ? 13.713 -1.877 -8.609 1.00 85.06 125 SER A CA 1
ATOM 954 C C . SER A 1 125 ? 13.205 -1.234 -9.902 1.00 85.06 125 SER A C 1
ATOM 956 O O . SER A 1 125 ? 13.482 -1.753 -10.976 1.00 85.06 125 SER A O 1
ATOM 958 N N . GLY A 1 126 ? 12.534 -0.078 -9.842 1.00 72.44 126 GLY A N 1
ATOM 959 C CA . GLY A 1 126 ? 12.119 0.657 -11.041 1.00 72.44 126 GLY A CA 1
ATOM 960 C C . GLY A 1 126 ? 13.282 1.238 -11.857 1.00 72.44 126 GLY A C 1
ATOM 961 O O . GLY A 1 126 ? 13.092 1.611 -13.014 1.00 72.44 126 GLY A O 1
ATOM 962 N N . GLY A 1 127 ? 14.480 1.337 -11.267 1.00 61.59 127 GLY 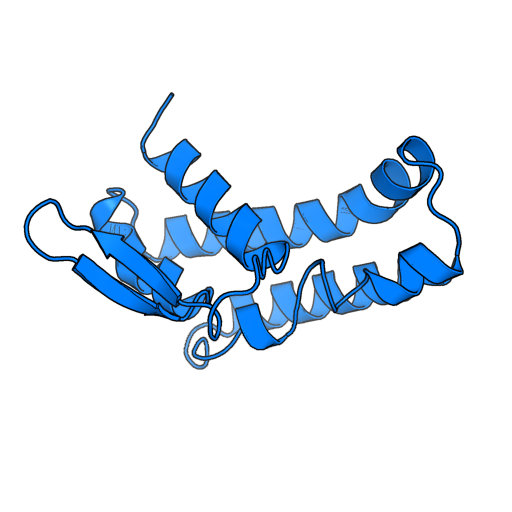A N 1
ATOM 963 C CA . GLY A 1 127 ? 15.686 1.826 -11.934 1.00 61.59 127 GLY A CA 1
ATOM 964 C C . GLY A 1 127 ? 16.592 0.761 -12.551 1.00 61.59 127 GLY A C 1
ATOM 965 O O . GLY A 1 127 ? 17.476 1.148 -13.319 1.00 61.59 127 GLY A O 1
ATOM 966 N N . ALA A 1 128 ? 16.380 -0.511 -12.206 1.00 55.50 128 ALA A N 1
ATOM 967 C CA . ALA A 1 128 ? 17.120 -1.670 -12.702 1.00 55.50 128 ALA A CA 1
ATOM 968 C C . ALA A 1 128 ? 16.449 -2.271 -13.948 1.00 55.50 128 ALA A C 1
ATOM 970 O O . ALA A 1 128 ? 17.207 -2.743 -14.822 1.00 55.50 128 ALA A O 1
#

pLDDT: mean 84.34, std 14.97, range [30.8, 96.44]

Foldseek 3Di:
DALVVVLLVLLQCLQQQVCPDDDAQQDWDDLPPDTDTDHSALQVSLVCQVSRVHDSVRSLVSSLVSLQCCLVCLLVVCVVVVPDLVRLLVSQCVRGLPPSNHPPCPVPVVSVVSSVVSSVSSNVSSND

Organism: Rhizobium leguminosarum (NCBI:txid384)

Secondary structure (DSSP, 8-state):
--HHHHHHHHHHHHHTT---SSSTTEEEEE-SS-EEEEESSHHHHHHTGGGGT--HHHHHHHHHHHHHHHHHHHHHHHHHTT--HHHHHHHBTTTBT-GGGGTT-TT-HHHHHHHHHHHHHHHHHTT-